Protein AF-A0A258V579-F1 (afdb_monomer_lite)

Radius of gyration: 18.91 Å; chains: 1; bounding box: 57×33×52 Å

Foldseek 3Di:
D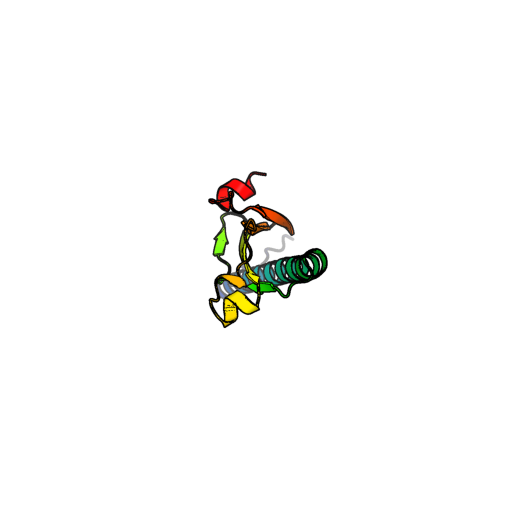DDDDDDDDPVVVVVVVVVVVVVLVVLQVVLVVVVQVVVCVVVVFAKDFLDDWDDDPFWIKTDMFGPCCSVPVDPVRGDAFFDIWTQGSVRDIQTDTPVCPDPNVSVVD

Sequence (109 aa):
MSSRRAPIPPLMLELSKLIVQIYRRQTMRRAFASFLVEKEREMGEHLSLAKGPDRLSTGWVFYYQSRAYVETSSINEMLVGHGPVIVADDGRVIEGSSMDRDPEEMLKR

pLDDT: mean 91.94, std 7.88, range [49.84, 97.94]

Structure (mmCIF, N/CA/C/O backbone):
data_AF-A0A258V579-F1
#
_entry.id   AF-A0A258V579-F1
#
loop_
_atom_site.group_PDB
_atom_site.id
_atom_site.type_symbol
_atom_site.label_atom_id
_atom_site.label_alt_id
_atom_site.label_comp_id
_atom_site.label_asym_id
_atom_site.label_entity_id
_atom_site.label_seq_id
_atom_site.pdbx_PDB_ins_code
_atom_site.Cartn_x
_atom_site.Cartn_y
_atom_site.Cartn_z
_atom_site.occupancy
_atom_site.B_iso_or_equiv
_atom_site.auth_seq_id
_atom_site.auth_comp_id
_atom_site.auth_asym_id
_atom_site.auth_atom_id
_atom_site.pdbx_PDB_model_num
ATOM 1 N N . MET A 1 1 ? 40.139 -11.339 -34.350 1.00 49.84 1 MET A N 1
ATOM 2 C CA . MET A 1 1 ? 39.145 -12.436 -34.279 1.00 49.84 1 MET A CA 1
ATOM 3 C C . MET A 1 1 ? 37.932 -11.923 -33.515 1.00 49.84 1 MET A C 1
ATOM 5 O O . MET A 1 1 ? 38.059 -11.625 -32.338 1.00 49.84 1 MET A O 1
ATOM 9 N N . SER A 1 2 ? 36.802 -11.707 -34.196 1.00 60.06 2 SER A N 1
ATOM 10 C CA . SER A 1 2 ? 35.578 -11.167 -33.586 1.00 60.06 2 SER A CA 1
ATOM 11 C C . SER A 1 2 ? 34.685 -12.324 -33.136 1.00 60.06 2 SER A C 1
ATOM 13 O O . SER A 1 2 ? 34.188 -13.081 -33.969 1.00 60.06 2 SER A O 1
ATOM 15 N N . SER A 1 3 ? 34.539 -12.502 -31.822 1.00 63.53 3 SER A N 1
ATOM 16 C CA . SER A 1 3 ? 33.662 -13.515 -31.231 1.00 63.53 3 SER A CA 1
ATOM 17 C C . SER A 1 3 ? 32.207 -13.058 -31.360 1.00 63.53 3 SER A C 1
ATOM 19 O O . SER A 1 3 ? 31.748 -12.192 -30.613 1.00 63.53 3 SER A O 1
ATOM 21 N N . ARG A 1 4 ? 31.476 -13.605 -32.339 1.00 70.81 4 ARG A N 1
ATOM 22 C CA . ARG A 1 4 ? 30.018 -13.438 -32.412 1.00 70.81 4 ARG A CA 1
ATOM 23 C C . ARG A 1 4 ? 29.396 -14.314 -31.328 1.00 70.81 4 ARG A C 1
ATOM 25 O O . ARG A 1 4 ? 29.431 -15.537 -31.437 1.00 70.81 4 ARG A O 1
ATOM 32 N N . ARG A 1 5 ? 28.827 -13.701 -30.285 1.00 75.44 5 ARG A N 1
ATOM 33 C CA . ARG A 1 5 ? 27.971 -14.425 -29.332 1.00 75.44 5 ARG A CA 1
ATOM 34 C C . ARG A 1 5 ? 26.796 -15.030 -30.100 1.00 75.44 5 ARG A C 1
ATOM 36 O O . ARG A 1 5 ? 26.146 -14.331 -30.875 1.00 75.44 5 ARG A O 1
ATOM 43 N N . ALA A 1 6 ? 26.548 -16.320 -29.892 1.00 75.69 6 ALA A N 1
ATOM 44 C CA . ALA A 1 6 ? 25.373 -16.990 -30.432 1.00 75.69 6 ALA A CA 1
ATOM 45 C C . ALA A 1 6 ? 24.086 -16.328 -29.889 1.00 75.69 6 ALA A C 1
ATOM 47 O O . ALA A 1 6 ? 24.083 -15.867 -28.741 1.00 75.69 6 ALA A O 1
ATOM 48 N N . PRO A 1 7 ? 23.006 -16.252 -30.687 1.00 80.81 7 PRO A N 1
ATOM 49 C CA . PRO A 1 7 ? 21.743 -15.677 -30.240 1.00 80.81 7 PRO A CA 1
ATOM 50 C C . PRO A 1 7 ? 21.160 -16.483 -29.072 1.00 80.81 7 PRO A C 1
ATOM 52 O O . PRO A 1 7 ? 21.231 -17.712 -29.049 1.00 80.81 7 PRO A O 1
ATOM 55 N N . ILE A 1 8 ? 20.580 -15.781 -28.096 1.00 78.62 8 ILE A N 1
ATOM 56 C CA . ILE A 1 8 ? 19.919 -16.407 -26.945 1.00 78.62 8 ILE A CA 1
ATOM 57 C C . ILE A 1 8 ? 18.675 -17.162 -27.449 1.00 78.62 8 ILE A C 1
ATOM 59 O O . ILE A 1 8 ? 17.865 -16.563 -28.161 1.00 78.62 8 ILE A O 1
ATOM 63 N N . PRO A 1 9 ? 18.481 -18.443 -27.083 1.00 86.50 9 PRO A N 1
ATOM 64 C CA . PRO A 1 9 ? 17.281 -19.187 -27.455 1.00 86.50 9 PRO A CA 1
ATOM 65 C C . PRO A 1 9 ? 15.998 -18.505 -26.940 1.00 86.50 9 PRO A C 1
ATOM 67 O O . PRO A 1 9 ? 15.991 -18.041 -25.797 1.00 86.50 9 PRO A O 1
ATOM 70 N N . PRO A 1 10 ? 14.885 -18.498 -27.700 1.00 88.06 10 PRO A N 1
ATOM 71 C CA . PRO A 1 10 ? 13.636 -17.840 -27.294 1.00 88.06 10 PRO A CA 1
ATOM 72 C C . PRO A 1 10 ? 13.125 -18.258 -25.906 1.00 88.06 10 PRO A C 1
ATOM 74 O O . PRO A 1 10 ? 12.703 -17.414 -25.122 1.00 88.06 10 PRO A O 1
ATOM 77 N N . LEU A 1 11 ? 13.251 -19.543 -25.555 1.00 87.38 11 LEU A N 1
ATOM 78 C CA . LEU A 1 11 ? 12.860 -20.061 -24.239 1.00 87.38 11 LEU A CA 1
ATOM 79 C C . LEU A 1 11 ? 13.652 -19.416 -23.091 1.00 87.38 11 LEU A C 1
ATOM 81 O O . LEU A 1 11 ? 13.084 -19.081 -22.056 1.00 87.38 11 LEU A O 1
ATOM 85 N N . MET A 1 12 ? 14.956 -19.198 -23.279 1.00 84.25 12 MET A N 1
ATOM 86 C CA . MET A 1 12 ? 15.801 -18.543 -22.276 1.00 84.25 12 MET A CA 1
ATOM 87 C C . MET A 1 12 ? 15.420 -17.071 -22.094 1.00 84.25 12 MET A C 1
ATOM 89 O O . MET A 1 12 ? 15.482 -16.552 -20.980 1.00 84.25 12 MET A O 1
ATOM 93 N N . LEU A 1 13 ? 14.978 -16.405 -23.166 1.00 86.25 13 LEU A N 1
ATOM 94 C CA . LEU A 1 13 ? 14.489 -15.032 -23.089 1.00 86.25 13 LEU A CA 1
ATOM 95 C C . LEU A 1 13 ? 13.180 -14.954 -22.288 1.00 86.25 13 LEU A C 1
ATOM 97 O O . LEU A 1 13 ? 13.070 -14.112 -21.398 1.00 86.25 13 LEU A O 1
ATOM 101 N N . GLU A 1 14 ? 12.227 -15.852 -22.534 1.00 91.06 14 GLU A N 1
ATOM 102 C CA . GLU A 1 14 ? 10.960 -15.890 -21.790 1.00 91.06 14 GLU A CA 1
ATOM 103 C C . GLU A 1 14 ? 11.161 -16.227 -20.306 1.00 91.06 14 GLU A C 1
ATOM 105 O O . GLU A 1 14 ? 10.614 -15.548 -19.434 1.00 91.06 14 GLU A O 1
ATOM 110 N N . LEU A 1 15 ? 12.034 -17.191 -1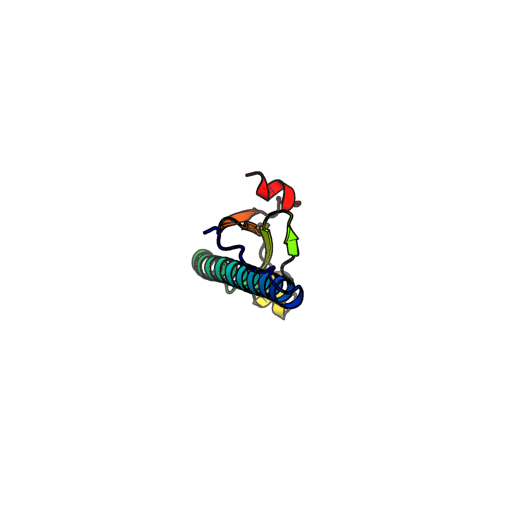9.996 1.00 88.62 15 LEU A N 1
ATOM 111 C CA . LEU A 1 15 ? 12.393 -17.511 -18.612 1.00 88.62 15 LEU A CA 1
ATOM 112 C C . LEU A 1 15 ? 13.037 -16.318 -17.895 1.00 88.62 15 LEU A C 1
ATOM 114 O O . LEU A 1 15 ? 12.714 -16.049 -16.738 1.00 88.62 15 LEU A O 1
ATOM 118 N N . SER A 1 16 ? 13.898 -15.559 -18.579 1.00 90.00 16 SER A N 1
ATOM 119 C CA . SER A 1 16 ? 14.531 -14.373 -17.989 1.00 90.00 16 SER A CA 1
ATOM 120 C C . SER A 1 16 ? 13.509 -13.293 -17.614 1.00 90.00 16 SER A C 1
ATOM 122 O O . SER A 1 16 ? 13.575 -12.733 -16.518 1.00 90.00 16 SER A O 1
ATOM 124 N N . LYS A 1 17 ? 12.506 -13.058 -18.471 1.00 87.50 17 LYS A N 1
ATOM 125 C CA . LYS A 1 17 ? 11.417 -12.109 -18.207 1.00 87.50 17 LYS A CA 1
ATOM 126 C C . LYS A 1 17 ? 10.577 -12.548 -17.012 1.00 87.50 17 LYS A C 1
ATOM 128 O O . LYS A 1 17 ? 10.285 -11.728 -16.141 1.00 87.50 17 LYS A O 1
ATOM 133 N N . LEU A 1 18 ? 10.235 -13.837 -16.943 1.00 89.75 18 LEU A N 1
ATOM 134 C CA . LEU A 1 18 ? 9.457 -14.395 -15.839 1.00 89.75 18 LEU A CA 1
ATOM 135 C C . LEU A 1 18 ? 10.193 -14.242 -14.503 1.00 89.75 18 LEU A C 1
ATOM 137 O O . LEU A 1 18 ? 9.603 -13.777 -13.530 1.00 89.75 18 LEU A O 1
ATOM 141 N N . ILE A 1 19 ? 11.489 -14.568 -14.465 1.00 91.31 19 ILE A N 1
ATOM 142 C CA . ILE A 1 19 ? 12.320 -14.423 -13.263 1.00 91.31 19 ILE A CA 1
ATOM 143 C C . ILE A 1 19 ? 12.338 -12.963 -12.803 1.00 91.31 19 ILE A C 1
ATOM 145 O O . ILE A 1 19 ? 12.048 -12.689 -11.638 1.00 91.31 19 ILE A O 1
ATOM 149 N N . VAL A 1 20 ? 12.597 -12.012 -13.706 1.00 87.06 20 VAL A N 1
ATOM 150 C CA . VAL A 1 20 ? 12.585 -10.576 -13.373 1.00 87.06 20 VAL A CA 1
ATOM 151 C C . VAL A 1 20 ? 11.228 -10.149 -12.813 1.00 87.06 20 VAL A C 1
ATOM 153 O O . VAL A 1 20 ? 11.170 -9.420 -11.822 1.00 87.06 20 VAL A O 1
ATOM 156 N N . GLN A 1 21 ? 10.127 -10.624 -13.397 1.00 84.75 21 GLN A N 1
ATOM 157 C CA . GLN A 1 21 ? 8.785 -10.297 -12.924 1.00 84.75 21 GLN A CA 1
ATOM 158 C C . GLN A 1 21 ? 8.491 -10.882 -11.533 1.00 84.75 21 GLN A C 1
ATOM 160 O O . GLN A 1 21 ? 7.871 -10.205 -10.709 1.00 84.75 21 GLN A O 1
ATOM 165 N N . ILE A 1 22 ? 8.943 -12.108 -11.253 1.00 87.62 22 ILE A N 1
ATOM 166 C CA . ILE A 1 22 ? 8.823 -12.740 -9.931 1.00 87.62 22 ILE A CA 1
ATOM 167 C C . ILE A 1 22 ? 9.606 -11.933 -8.895 1.00 87.62 22 ILE A C 1
ATOM 169 O O . ILE A 1 22 ? 9.039 -11.566 -7.865 1.00 87.62 22 ILE A O 1
ATOM 173 N N . TYR A 1 23 ? 10.868 -11.603 -9.187 1.00 87.56 23 TYR A N 1
ATOM 174 C CA . TYR A 1 23 ? 11.705 -10.809 -8.287 1.00 87.56 23 TYR A CA 1
ATOM 175 C C . TYR A 1 23 ? 11.081 -9.449 -7.992 1.00 87.56 23 TYR A C 1
ATOM 177 O O . TYR A 1 23 ? 10.952 -9.088 -6.826 1.00 87.56 23 TYR A O 1
ATOM 185 N N . ARG A 1 24 ? 10.607 -8.729 -9.018 1.00 85.31 24 ARG A N 1
ATOM 186 C CA . ARG A 1 24 ? 9.924 -7.442 -8.825 1.00 85.31 24 ARG A CA 1
ATOM 187 C C . ARG A 1 24 ? 8.725 -7.585 -7.894 1.00 85.31 24 ARG A C 1
ATOM 189 O O . ARG A 1 24 ? 8.656 -6.874 -6.900 1.00 85.31 24 ARG A O 1
ATOM 196 N N . ARG A 1 25 ? 7.823 -8.545 -8.134 1.00 85.44 25 ARG A N 1
ATOM 197 C CA . ARG A 1 25 ? 6.665 -8.761 -7.243 1.00 85.44 25 ARG A CA 1
ATOM 198 C C . ARG A 1 25 ? 7.079 -9.077 -5.806 1.00 85.44 25 ARG A C 1
ATOM 200 O O . ARG A 1 25 ? 6.447 -8.581 -4.877 1.00 85.44 25 ARG A O 1
ATOM 207 N N . GLN A 1 26 ? 8.113 -9.894 -5.609 1.00 89.31 26 GLN A N 1
ATOM 208 C CA . GLN A 1 26 ? 8.611 -10.212 -4.269 1.00 89.31 26 GLN A CA 1
ATOM 209 C C . GLN A 1 26 ? 9.172 -8.975 -3.562 1.00 89.31 26 GLN A C 1
ATOM 211 O O . GLN A 1 26 ? 8.852 -8.759 -2.394 1.00 89.31 26 GLN A O 1
ATOM 216 N N . THR A 1 27 ? 9.949 -8.147 -4.262 1.00 91.31 27 THR A N 1
ATOM 217 C CA . THR A 1 27 ? 10.495 -6.896 -3.721 1.00 91.31 27 THR A CA 1
ATOM 218 C C . THR A 1 27 ? 9.382 -5.950 -3.277 1.00 91.31 27 THR A C 1
ATOM 220 O O . THR A 1 27 ? 9.409 -5.487 -2.139 1.00 91.31 27 THR A O 1
ATOM 223 N N . MET A 1 28 ? 8.353 -5.744 -4.106 1.00 92.44 28 MET A N 1
ATOM 224 C CA . MET A 1 28 ? 7.238 -4.851 -3.758 1.00 92.44 28 MET A CA 1
ATOM 225 C C . MET A 1 28 ? 6.455 -5.343 -2.543 1.00 92.44 28 MET A C 1
ATOM 227 O O . MET A 1 28 ? 6.115 -4.564 -1.659 1.00 92.44 28 MET A O 1
ATOM 231 N N . ARG A 1 29 ? 6.208 -6.657 -2.463 1.00 92.88 29 ARG A N 1
ATOM 232 C CA . ARG A 1 29 ? 5.527 -7.258 -1.307 1.00 92.88 29 ARG A CA 1
ATOM 233 C C . ARG A 1 29 ? 6.325 -7.088 -0.020 1.00 92.88 29 ARG A C 1
ATOM 235 O O . ARG A 1 29 ? 5.722 -6.877 1.024 1.00 92.88 29 ARG A O 1
ATOM 242 N N . ARG A 1 30 ? 7.657 -7.180 -0.085 1.00 95.31 30 ARG A N 1
ATOM 243 C CA . ARG A 1 30 ? 8.524 -6.947 1.078 1.00 95.31 30 ARG A CA 1
ATOM 244 C C . ARG A 1 30 ? 8.497 -5.485 1.511 1.00 95.31 30 ARG A C 1
ATOM 246 O O . ARG A 1 30 ? 8.324 -5.239 2.694 1.00 95.31 30 ARG A O 1
ATOM 253 N N . ALA A 1 31 ? 8.598 -4.547 0.571 1.00 96.56 31 ALA A N 1
ATOM 254 C CA . ALA A 1 31 ? 8.526 -3.118 0.873 1.00 96.56 31 ALA A CA 1
ATOM 255 C C . ALA A 1 31 ? 7.190 -2.740 1.533 1.00 96.56 31 ALA A C 1
ATOM 257 O O . ALA A 1 31 ? 7.184 -2.099 2.580 1.00 96.56 31 ALA A O 1
ATOM 258 N N . PHE A 1 32 ? 6.067 -3.216 0.985 1.00 97.00 32 PHE A N 1
ATOM 259 C CA . PHE A 1 32 ? 4.757 -2.998 1.598 1.00 97.00 32 PHE A CA 1
ATOM 260 C C . PHE A 1 32 ? 4.631 -3.666 2.976 1.00 97.00 32 PHE A C 1
ATOM 262 O O . PHE A 1 32 ? 4.102 -3.059 3.899 1.00 97.00 32 PHE A O 1
ATOM 269 N N . ALA A 1 33 ? 5.143 -4.889 3.153 1.00 96.50 33 ALA A N 1
ATOM 270 C CA . ALA A 1 33 ? 5.131 -5.549 4.459 1.00 96.50 33 ALA A CA 1
ATOM 271 C C . ALA A 1 33 ? 5.945 -4.773 5.509 1.00 96.50 33 ALA A C 1
ATOM 273 O O . ALA A 1 33 ? 5.514 -4.661 6.652 1.00 96.50 33 ALA A O 1
ATOM 274 N N . SER A 1 34 ? 7.095 -4.210 5.125 1.00 97.56 34 SER A N 1
ATOM 275 C CA . SER A 1 34 ? 7.887 -3.342 6.001 1.00 97.56 34 SER A CA 1
ATOM 276 C C . SER A 1 34 ? 7.134 -2.068 6.379 1.00 97.56 34 SER A C 1
ATOM 278 O O . SER A 1 34 ? 7.088 -1.745 7.563 1.00 97.56 34 SER A O 1
ATOM 280 N N . PHE A 1 35 ? 6.496 -1.405 5.407 1.00 97.62 35 PHE A N 1
ATOM 281 C CA . PHE A 1 35 ? 5.619 -0.261 5.668 1.00 97.62 35 PHE A CA 1
ATOM 282 C C . PHE A 1 35 ? 4.509 -0.624 6.663 1.00 97.62 35 PHE A C 1
ATOM 284 O O . PHE A 1 35 ? 4.282 0.101 7.625 1.00 97.62 35 PHE A O 1
ATOM 291 N N . LEU A 1 36 ? 3.846 -1.769 6.470 1.00 97.00 36 LEU A N 1
ATOM 292 C CA . LEU A 1 36 ? 2.721 -2.175 7.310 1.00 97.00 36 LEU A CA 1
ATOM 293 C C . LEU A 1 36 ? 3.150 -2.381 8.768 1.00 97.00 36 LEU A C 1
ATOM 295 O O . LEU A 1 36 ? 2.485 -1.880 9.663 1.00 97.00 36 LEU A O 1
ATOM 299 N N . VAL A 1 37 ? 4.292 -3.036 9.003 1.00 97.88 37 VAL A N 1
ATOM 300 C CA . VAL A 1 37 ? 4.847 -3.242 10.356 1.00 97.88 37 VAL A CA 1
ATOM 301 C C . VAL A 1 37 ? 5.186 -1.918 11.043 1.00 97.88 37 VAL A C 1
ATOM 303 O O . VAL A 1 37 ? 5.005 -1.782 12.252 1.00 97.88 37 VAL A O 1
ATOM 306 N N . GLU A 1 38 ? 5.716 -0.947 10.302 1.00 97.94 38 GLU A N 1
ATOM 307 C CA . GLU A 1 38 ? 5.979 0.388 10.843 1.00 97.94 38 GLU A CA 1
ATOM 308 C C . GLU A 1 38 ? 4.671 1.102 11.193 1.00 97.94 38 GLU A C 1
ATOM 310 O O . GLU A 1 38 ? 4.534 1.632 12.297 1.00 97.94 38 GLU A O 1
ATOM 315 N N . LYS A 1 39 ? 3.675 1.015 10.307 1.00 97.00 39 LYS A N 1
ATOM 316 C CA . LYS A 1 39 ? 2.376 1.653 10.502 1.00 97.00 39 LYS A CA 1
ATOM 317 C C . LYS A 1 39 ? 1.579 1.051 11.659 1.00 97.00 39 LYS A C 1
ATOM 319 O O . LYS A 1 39 ? 0.976 1.791 12.429 1.00 97.00 39 LYS A O 1
ATOM 324 N N . GLU A 1 40 ? 1.644 -0.267 11.852 1.00 97.62 40 GLU A N 1
ATOM 325 C CA . GLU A 1 40 ? 1.072 -0.948 13.023 1.00 97.62 40 GLU A CA 1
ATOM 326 C C . GLU A 1 40 ? 1.637 -0.384 14.334 1.00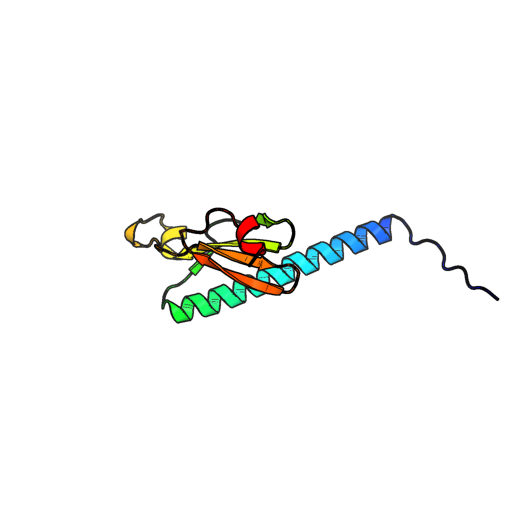 97.62 40 GLU A C 1
ATOM 328 O O . GLU A 1 40 ? 0.898 -0.146 15.289 1.00 97.62 40 GLU A O 1
ATOM 333 N N . ARG A 1 41 ? 2.951 -0.128 14.382 1.00 97.88 41 ARG A N 1
ATOM 334 C CA . ARG A 1 41 ? 3.610 0.440 15.569 1.00 97.88 41 ARG A CA 1
ATOM 335 C C . ARG A 1 41 ? 3.225 1.895 15.805 1.00 97.88 41 ARG A C 1
ATOM 337 O O . ARG A 1 41 ? 3.070 2.282 16.957 1.00 97.88 41 ARG A O 1
ATOM 344 N N . GLU A 1 42 ? 3.096 2.682 14.738 1.00 96.44 42 GLU A N 1
ATOM 345 C CA . GLU A 1 42 ? 2.651 4.079 14.807 1.00 96.44 42 GLU A CA 1
ATOM 346 C C . GLU A 1 42 ? 1.221 4.178 15.352 1.00 96.44 42 GLU A C 1
ATOM 348 O O . GLU A 1 42 ? 0.936 5.019 16.202 1.00 96.44 42 GLU A O 1
ATOM 353 N N . MET A 1 43 ? 0.331 3.304 14.880 1.00 94.12 43 MET A N 1
ATOM 354 C CA . MET A 1 43 ? -1.097 3.357 15.196 1.00 94.12 43 MET A CA 1
ATOM 355 C C . MET A 1 43 ? -1.473 2.598 16.472 1.00 94.12 43 MET A C 1
ATOM 357 O O . MET A 1 43 ? -2.521 2.873 17.051 1.00 94.12 43 MET A O 1
ATOM 361 N N . GLY A 1 44 ? -0.652 1.636 16.902 1.00 96.50 44 GLY A N 1
ATOM 362 C CA . GLY A 1 44 ? -1.016 0.709 17.974 1.00 96.50 44 GLY A CA 1
ATOM 363 C C . GLY A 1 44 ? -2.156 -0.241 17.587 1.00 96.50 44 GLY A C 1
ATOM 364 O O . GLY A 1 44 ? -2.869 -0.714 18.466 1.00 96.50 44 GLY A O 1
ATOM 365 N N . GLU A 1 45 ? -2.330 -0.506 16.291 1.00 95.50 45 GLU A N 1
ATOM 366 C CA . GLU A 1 45 ? -3.402 -1.328 15.720 1.00 95.50 45 GLU A CA 1
ATOM 367 C C . GLU A 1 45 ? -2.799 -2.407 14.819 1.00 95.50 45 GLU A C 1
ATOM 369 O O . GLU A 1 45 ? -1.808 -2.160 14.130 1.00 95.50 45 GLU A O 1
ATOM 374 N N . HIS A 1 46 ? -3.404 -3.593 14.792 1.00 97.62 46 HIS A N 1
ATOM 375 C CA . HIS A 1 46 ? -3.023 -4.634 13.848 1.00 97.62 46 HIS A CA 1
ATOM 376 C C . HIS A 1 46 ? -3.622 -4.351 12.479 1.00 97.62 46 HIS A C 1
ATOM 378 O O . HIS A 1 46 ? -4.833 -4.179 12.333 1.00 97.62 46 HIS A O 1
ATOM 384 N N . LEU A 1 47 ? -2.786 -4.368 11.449 1.00 97.69 47 LEU A N 1
ATOM 385 C CA . LEU A 1 47 ? -3.177 -4.006 10.096 1.00 97.69 47 LEU A CA 1
ATOM 386 C C . LEU A 1 47 ? -3.123 -5.221 9.178 1.00 97.69 47 LEU A C 1
ATOM 388 O O . LEU A 1 47 ? -2.297 -6.122 9.315 1.00 97.69 47 LEU A O 1
ATOM 392 N N . SER A 1 48 ? -4.016 -5.242 8.197 1.00 97.38 48 SER A N 1
ATOM 393 C CA . SER A 1 48 ? -4.056 -6.290 7.188 1.00 97.38 48 SER A CA 1
ATOM 394 C C . SER A 1 48 ? -4.315 -5.710 5.809 1.00 97.38 48 SER A C 1
ATOM 396 O O . SER A 1 48 ? -4.864 -4.618 5.651 1.00 97.38 48 SER A O 1
ATOM 398 N N . LEU A 1 49 ? -3.922 -6.469 4.790 1.00 96.44 49 LEU A N 1
ATOM 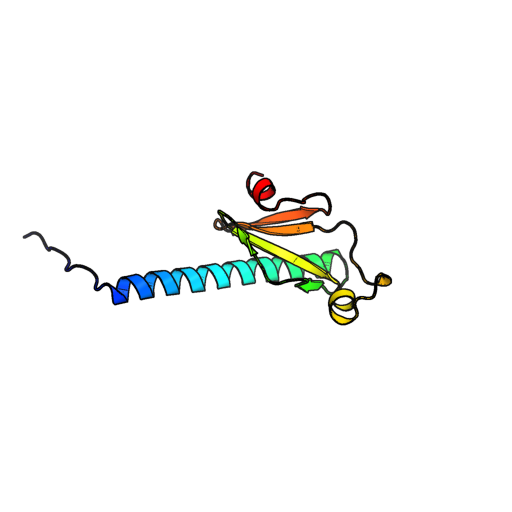399 C CA . LEU A 1 49 ? -4.233 -6.157 3.407 1.00 96.44 49 LEU A CA 1
ATOM 400 C C . LEU A 1 49 ? -5.757 -6.221 3.210 1.00 96.44 49 LEU A C 1
ATOM 402 O O . LEU A 1 49 ? -6.363 -7.276 3.377 1.00 96.44 49 LEU A O 1
ATOM 406 N N . ALA A 1 50 ? -6.363 -5.101 2.824 1.00 94.56 50 ALA A N 1
ATOM 407 C CA . ALA A 1 50 ? -7.807 -4.998 2.614 1.00 94.56 50 ALA A CA 1
ATOM 408 C C . ALA A 1 50 ? -8.238 -5.592 1.265 1.00 94.56 50 ALA A C 1
ATOM 410 O O . ALA A 1 50 ? -9.307 -6.186 1.147 1.00 94.56 50 ALA A O 1
ATOM 411 N N . LYS A 1 51 ? -7.398 -5.444 0.235 1.00 92.06 51 LYS A N 1
ATOM 412 C CA . LYS A 1 51 ? -7.582 -6.073 -1.078 1.00 92.06 51 LYS A CA 1
ATOM 413 C C . LYS A 1 51 ? -6.245 -6.394 -1.733 1.00 92.06 51 LYS A C 1
ATOM 415 O O . LYS A 1 51 ? -5.221 -5.812 -1.385 1.00 92.06 51 LYS A O 1
ATOM 420 N N . GLY A 1 52 ? -6.268 -7.310 -2.702 1.00 90.00 52 GLY A N 1
ATOM 421 C CA . GLY A 1 52 ? -5.090 -7.658 -3.494 1.00 90.00 52 GLY A CA 1
ATOM 422 C C . GLY A 1 52 ? -4.409 -6.425 -4.111 1.00 90.00 52 GLY A C 1
ATOM 423 O O . GLY A 1 52 ? -5.090 -5.441 -4.401 1.00 90.00 52 GLY A O 1
ATOM 424 N N . PRO A 1 53 ? -3.078 -6.457 -4.292 1.00 94.88 53 PRO A N 1
ATOM 425 C CA . PRO A 1 53 ? -2.360 -5.333 -4.868 1.00 94.88 53 PRO A CA 1
ATOM 426 C C . PRO A 1 53 ? -2.640 -5.202 -6.365 1.00 94.88 53 PRO A C 1
ATOM 428 O O . PRO A 1 53 ? -2.649 -6.204 -7.086 1.00 94.88 53 PRO A O 1
ATOM 431 N N . ASP A 1 54 ? -2.766 -3.963 -6.831 1.00 95.00 54 ASP A N 1
ATOM 432 C CA . ASP A 1 54 ? -2.995 -3.642 -8.240 1.00 95.00 54 ASP A CA 1
ATOM 433 C C . ASP A 1 54 ? -1.707 -3.085 -8.870 1.00 95.00 54 ASP A C 1
ATOM 435 O O . ASP A 1 54 ? -0.929 -2.367 -8.231 1.00 95.00 54 ASP A O 1
ATOM 439 N N . ARG A 1 55 ? -1.442 -3.448 -10.131 1.00 94.44 55 ARG A N 1
ATOM 440 C CA . ARG A 1 55 ? -0.281 -2.948 -10.880 1.00 94.44 55 ARG A CA 1
ATOM 441 C C . ARG A 1 55 ? -0.583 -1.546 -11.413 1.00 94.44 55 ARG A C 1
ATOM 443 O O . ARG A 1 55 ? -1.604 -1.364 -12.065 1.00 94.44 55 ARG A O 1
ATOM 450 N N . LEU A 1 56 ? 0.346 -0.615 -11.205 1.00 95.56 56 LEU A N 1
ATOM 451 C CA . LEU A 1 56 ? 0.329 0.727 -11.797 1.00 95.56 56 LEU A CA 1
ATOM 452 C C . LEU A 1 56 ? 1.274 0.816 -13.003 1.00 95.56 56 LEU A C 1
ATOM 454 O O . LEU A 1 56 ? 2.031 -0.122 -13.284 1.00 95.56 56 LEU A O 1
ATOM 458 N N . SER A 1 57 ? 1.293 1.961 -13.682 1.00 95.50 57 SER A N 1
ATOM 459 C CA . SER A 1 57 ? 2.254 2.264 -14.749 1.00 95.50 57 SER A CA 1
ATOM 460 C C . SER A 1 57 ? 3.706 1.989 -14.314 1.00 95.50 57 SER A C 1
ATOM 462 O O . SER A 1 57 ? 4.412 1.203 -14.958 1.00 95.50 57 SER A O 1
ATOM 464 N N . THR A 1 58 ? 4.122 2.521 -13.160 1.00 93.62 58 THR A N 1
ATOM 465 C CA . THR A 1 58 ? 5.488 2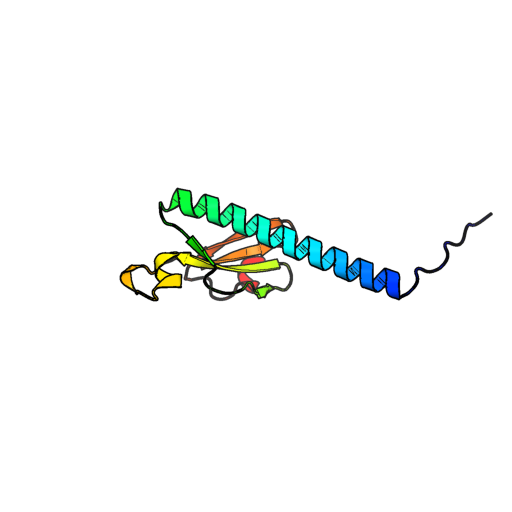.402 -12.605 1.00 93.62 58 THR A CA 1
ATOM 466 C C . THR A 1 58 ? 5.518 2.010 -11.124 1.00 93.62 58 THR A C 1
ATOM 468 O O . THR A 1 58 ? 6.316 2.514 -10.335 1.00 93.62 58 THR A O 1
ATOM 471 N N . GLY A 1 59 ? 4.677 1.060 -10.720 1.00 94.69 59 GLY A N 1
ATOM 472 C CA . GLY A 1 59 ? 4.666 0.594 -9.335 1.00 94.69 59 GLY A CA 1
ATOM 473 C C . GLY A 1 59 ? 3.528 -0.361 -9.024 1.00 94.69 59 GLY A C 1
ATOM 474 O O . GLY A 1 59 ? 2.955 -0.989 -9.916 1.00 94.69 59 GLY A O 1
ATOM 475 N N . TRP A 1 60 ? 3.223 -0.502 -7.745 1.00 96.81 60 TRP A N 1
ATOM 476 C CA . TRP A 1 60 ? 2.102 -1.283 -7.238 1.00 96.81 60 TRP A CA 1
ATOM 477 C C . TRP A 1 60 ? 1.389 -0.488 -6.163 1.00 96.81 60 TRP A C 1
ATOM 479 O O . TRP A 1 60 ? 2.044 0.154 -5.343 1.00 96.81 60 TRP A O 1
ATOM 489 N N . VAL A 1 61 ? 0.064 -0.571 -6.151 1.00 97.50 61 VAL A N 1
ATOM 490 C CA . VAL A 1 61 ? -0.760 0.001 -5.093 1.00 97.50 61 VAL A CA 1
ATOM 491 C C . VAL A 1 61 ? -1.279 -1.097 -4.175 1.00 97.50 61 VAL A C 1
ATOM 493 O O . VAL A 1 61 ? -1.683 -2.175 -4.615 1.00 97.50 61 VAL A O 1
ATOM 496 N N . PHE A 1 62 ? -1.269 -0.798 -2.885 1.00 97.44 62 PHE A N 1
ATOM 497 C CA . PHE A 1 62 ? -1.751 -1.638 -1.806 1.00 97.44 62 PHE A CA 1
ATOM 498 C C . PHE A 1 62 ? -2.780 -0.866 -0.991 1.00 97.44 62 PHE A C 1
ATOM 500 O O . PHE A 1 62 ? -2.721 0.357 -0.879 1.00 97.44 62 PHE A O 1
ATOM 507 N N . TYR A 1 63 ? -3.716 -1.597 -0.403 1.00 96.56 63 TYR A N 1
ATOM 508 C CA . TYR A 1 63 ? -4.746 -1.037 0.458 1.00 96.56 63 TYR A CA 1
ATOM 509 C C . TYR A 1 63 ? -4.780 -1.853 1.733 1.00 96.56 63 TYR A C 1
ATOM 511 O O . TYR A 1 63 ? -4.728 -3.084 1.681 1.00 96.56 63 TYR A O 1
ATOM 519 N N . TYR A 1 64 ? -4.874 -1.170 2.864 1.00 97.19 64 TYR A N 1
ATOM 520 C CA . TYR A 1 64 ? -4.896 -1.797 4.172 1.00 97.19 64 TYR A CA 1
ATOM 521 C C . TYR A 1 64 ? -6.064 -1.282 5.005 1.00 97.19 64 TYR A C 1
ATOM 523 O O . TYR A 1 64 ? -6.632 -0.224 4.735 1.00 97.19 64 TYR A O 1
ATOM 531 N N . GLN A 1 65 ? -6.433 -2.081 5.994 1.00 97.50 65 GLN A N 1
ATOM 532 C CA . GLN A 1 65 ? -7.421 -1.768 7.019 1.00 97.50 65 GLN A CA 1
ATOM 533 C C . GLN A 1 65 ? -6.981 -2.401 8.336 1.00 97.50 65 GLN A C 1
ATOM 535 O O . GLN A 1 65 ? -6.011 -3.168 8.352 1.00 97.50 65 GLN A O 1
ATOM 540 N N . SER A 1 66 ? -7.688 -2.102 9.428 1.00 97.88 66 SER A N 1
ATOM 541 C CA . SER A 1 66 ? -7.490 -2.877 10.649 1.00 97.88 66 SER A CA 1
ATOM 542 C C . SER A 1 66 ? -7.781 -4.344 10.344 1.00 97.88 66 SER A C 1
ATOM 544 O O . SER A 1 66 ? -8.649 -4.697 9.532 1.00 97.88 66 SER A O 1
ATOM 546 N N . ARG A 1 67 ? -7.031 -5.227 10.987 1.00 97.94 67 ARG A N 1
ATOM 547 C CA . ARG A 1 67 ? -7.233 -6.660 10.849 1.00 97.94 67 ARG A CA 1
ATOM 548 C C . ARG A 1 67 ? -8.642 -7.051 11.300 1.00 97.94 67 ARG A C 1
ATOM 550 O O . ARG A 1 67 ? -9.295 -7.828 10.608 1.00 97.94 67 ARG A O 1
ATOM 557 N N . ALA A 1 68 ? -9.120 -6.461 12.394 1.00 97.81 68 ALA A N 1
ATOM 558 C CA . ALA A 1 68 ? -10.460 -6.695 12.916 1.00 97.81 68 ALA A CA 1
ATOM 559 C C . ALA A 1 68 ? -11.551 -6.311 11.902 1.00 97.81 68 ALA A C 1
ATOM 561 O O . ALA A 1 68 ? -12.486 -7.087 11.693 1.00 97.81 68 ALA A O 1
ATOM 562 N N . TYR A 1 69 ? -11.414 -5.183 11.196 1.00 97.94 69 TYR A N 1
ATOM 563 C CA . TYR A 1 69 ? -12.346 -4.799 10.131 1.00 97.94 69 TYR A CA 1
ATOM 564 C C . TYR A 1 69 ? -12.325 -5.791 8.967 1.00 97.94 69 TYR A C 1
ATOM 566 O O . TYR A 1 69 ? -13.383 -6.214 8.509 1.00 97.94 69 TYR A O 1
ATOM 574 N N . VAL A 1 70 ? -11.141 -6.202 8.502 1.00 97.19 70 VAL A N 1
ATOM 575 C CA . VAL A 1 70 ? -11.021 -7.166 7.392 1.00 97.19 70 VAL A CA 1
ATOM 576 C C . VAL A 1 70 ? -11.673 -8.509 7.741 1.00 97.19 70 VAL A C 1
ATOM 578 O O . VAL A 1 70 ? -12.309 -9.122 6.886 1.00 97.19 70 VAL A O 1
ATOM 581 N N . GLU A 1 71 ? -11.539 -8.962 8.986 1.00 97.81 71 GLU A N 1
ATOM 582 C CA . GLU A 1 71 ? -12.081 -10.248 9.438 1.00 97.81 71 GLU A CA 1
ATOM 583 C C . GLU A 1 71 ? -13.588 -10.199 9.733 1.00 97.81 71 GLU A C 1
ATOM 585 O O . GLU A 1 71 ? -14.289 -11.186 9.510 1.00 97.81 71 GLU A O 1
ATOM 590 N N . THR A 1 72 ? -14.103 -9.070 10.228 1.00 97.50 72 THR A N 1
ATOM 591 C CA . THR A 1 72 ? -15.475 -8.987 10.768 1.00 97.50 72 THR A CA 1
ATOM 592 C C . THR A 1 72 ? -16.421 -8.098 9.969 1.00 97.50 72 THR A C 1
ATOM 594 O O . THR A 1 72 ? -17.634 -8.196 10.134 1.00 97.50 72 THR A O 1
ATOM 597 N N . SER A 1 73 ? -15.893 -7.211 9.123 1.00 96.56 73 SER A N 1
ATOM 598 C CA . SER A 1 73 ? -16.633 -6.116 8.475 1.00 96.56 73 SER A CA 1
ATOM 599 C C . SER A 1 73 ? -17.357 -5.172 9.455 1.00 96.56 73 SER A C 1
ATOM 601 O O . SER A 1 73 ? -18.287 -4.463 9.067 1.00 96.56 73 SER A O 1
ATOM 603 N N . SER A 1 74 ? -16.950 -5.143 10.730 1.00 97.44 74 SER A N 1
ATOM 604 C CA . SER A 1 74 ? -17.514 -4.248 11.744 1.00 97.44 74 SER A CA 1
ATOM 605 C C . SER A 1 74 ? -17.060 -2.809 11.514 1.00 97.44 74 SER A C 1
ATOM 607 O O . SER A 1 74 ? -15.883 -2.502 11.652 1.00 97.44 74 SER A O 1
ATOM 609 N N . ILE A 1 75 ? -17.993 -1.896 11.237 1.00 95.56 75 ILE A N 1
ATOM 610 C CA . ILE A 1 75 ? -17.693 -0.474 10.976 1.00 95.56 75 ILE A CA 1
ATOM 611 C C . ILE A 1 75 ? -16.945 0.188 12.147 1.00 95.56 75 ILE A C 1
ATOM 613 O O . ILE A 1 75 ? -16.146 1.092 11.920 1.00 95.56 75 ILE A O 1
ATOM 617 N N . ASN A 1 76 ? -17.152 -0.286 13.380 1.00 96.31 76 ASN A N 1
ATOM 618 C CA . ASN A 1 76 ? -16.459 0.232 14.565 1.00 96.31 76 ASN A CA 1
ATOM 619 C C . ASN A 1 76 ? -14.945 -0.027 14.538 1.00 96.31 76 ASN A C 1
ATOM 621 O O . ASN A 1 76 ? -14.202 0.682 15.202 1.00 96.31 76 ASN A O 1
ATOM 625 N N . GLU A 1 77 ? -14.506 -1.017 13.763 1.00 96.88 77 GLU A N 1
ATOM 626 C CA . GLU A 1 77 ? -13.099 -1.388 13.604 1.00 96.88 77 GLU A CA 1
ATOM 627 C C . GLU A 1 77 ? -12.462 -0.708 12.382 1.00 96.88 77 GLU A C 1
ATOM 629 O O . GLU A 1 77 ? -11.277 -0.888 12.110 1.00 96.88 77 GLU A O 1
ATOM 634 N N . MET A 1 78 ? -13.234 0.035 11.585 1.00 95.56 78 MET A N 1
ATOM 635 C CA . MET A 1 78 ? -12.755 0.611 10.332 1.00 95.56 78 MET A CA 1
ATOM 636 C C . MET A 1 78 ? -11.769 1.758 10.584 1.00 95.56 78 MET A C 1
ATOM 638 O O . MET A 1 78 ? -12.067 2.717 11.295 1.00 95.56 78 MET A O 1
ATOM 642 N N . LEU A 1 79 ? -10.622 1.720 9.909 1.00 94.88 79 LEU A N 1
ATOM 643 C CA . LEU A 1 79 ? -9.686 2.839 9.870 1.00 94.88 79 LEU A CA 1
ATOM 644 C C . LEU A 1 79 ? -10.202 3.924 8.932 1.00 94.88 79 LEU A C 1
ATOM 646 O O . LEU A 1 79 ? -10.434 3.680 7.744 1.00 94.88 79 LEU A O 1
ATOM 650 N N . VAL A 1 80 ? -10.316 5.138 9.462 1.00 90.94 80 VAL A N 1
ATOM 651 C CA . VAL A 1 80 ? -10.778 6.326 8.739 1.00 90.94 80 VAL A CA 1
ATOM 652 C C . VAL A 1 80 ? -9.597 7.245 8.447 1.00 90.94 80 VAL A C 1
ATOM 654 O O . VAL A 1 80 ? -8.727 7.439 9.287 1.00 90.94 80 VAL A O 1
ATOM 657 N N . GLY A 1 81 ? -9.570 7.835 7.251 1.00 88.44 81 GLY A N 1
ATOM 658 C CA . GLY A 1 81 ? -8.564 8.832 6.864 1.00 88.44 81 GLY A CA 1
ATOM 659 C C . GLY A 1 81 ? -7.344 8.264 6.134 1.00 88.44 81 GLY A C 1
ATOM 660 O O . GLY A 1 81 ? -6.680 9.010 5.412 1.00 88.44 81 GLY A O 1
ATOM 661 N N . HIS A 1 82 ? -7.109 6.956 6.232 1.00 89.81 82 HIS A N 1
ATOM 662 C CA . HIS A 1 82 ? -6.006 6.263 5.566 1.00 89.81 82 HIS A CA 1
ATOM 663 C C . HIS A 1 82 ? -6.305 6.000 4.086 1.00 89.81 82 HIS A C 1
ATOM 665 O O . HIS A 1 82 ? -7.458 5.806 3.691 1.00 89.81 82 HIS A O 1
ATOM 671 N N . GLY A 1 83 ? -5.257 6.039 3.265 1.00 91.69 83 GLY A N 1
ATOM 672 C CA . GLY A 1 83 ? -5.345 5.904 1.818 1.00 91.69 83 GLY A CA 1
ATOM 673 C C . GLY A 1 83 ? -4.586 4.705 1.255 1.00 91.69 83 GLY A C 1
ATOM 674 O O . GLY A 1 83 ? -4.077 3.862 1.999 1.00 91.69 83 GLY A O 1
ATOM 675 N N . PRO A 1 84 ? -4.506 4.617 -0.081 1.00 95.81 84 PRO A N 1
ATOM 676 C CA . PRO A 1 84 ? -3.631 3.663 -0.745 1.00 95.81 84 PRO A CA 1
ATOM 677 C C . PRO A 1 84 ? -2.162 3.894 -0.379 1.00 95.81 84 PRO A C 1
ATOM 679 O O . PRO A 1 84 ? -1.735 5.012 -0.101 1.00 95.81 84 PRO A O 1
ATOM 682 N N . VAL A 1 85 ? -1.370 2.833 -0.464 1.00 97.69 85 VAL A N 1
ATOM 683 C CA . VAL A 1 85 ? 0.089 2.882 -0.338 1.00 97.69 85 VAL A CA 1
ATOM 684 C C . VAL A 1 85 ? 0.683 2.423 -1.647 1.00 97.69 85 VAL A C 1
ATOM 686 O O . VAL A 1 85 ? 0.348 1.346 -2.143 1.00 97.69 85 VAL A O 1
ATOM 689 N N . ILE A 1 86 ? 1.579 3.221 -2.205 1.00 97.88 86 ILE A N 1
ATOM 690 C CA . ILE A 1 86 ? 2.261 2.890 -3.448 1.00 97.88 86 ILE A CA 1
ATOM 691 C C . ILE A 1 86 ? 3.681 2.474 -3.133 1.00 97.88 86 ILE A C 1
ATOM 693 O O . ILE A 1 86 ? 4.386 3.145 -2.386 1.00 97.88 86 ILE A O 1
ATOM 697 N N . VAL A 1 87 ? 4.111 1.385 -3.756 1.00 97.44 87 VAL A N 1
ATOM 698 C CA . VAL A 1 87 ? 5.524 1.048 -3.889 1.00 97.44 87 VAL A CA 1
ATOM 699 C C . VAL A 1 87 ? 5.884 1.254 -5.356 1.00 97.44 87 VAL A C 1
ATOM 701 O O . VAL A 1 87 ? 5.353 0.558 -6.223 1.00 97.44 87 VAL A O 1
ATOM 704 N N . ALA A 1 88 ? 6.726 2.237 -5.654 1.00 95.31 88 ALA A N 1
ATOM 705 C CA . ALA A 1 88 ? 7.188 2.536 -7.007 1.00 95.31 88 ALA A CA 1
ATOM 706 C C . ALA A 1 88 ? 8.327 1.591 -7.424 1.00 95.31 88 ALA A C 1
ATOM 708 O O . ALA A 1 88 ? 9.028 1.029 -6.581 1.00 95.31 88 ALA A O 1
ATOM 709 N N . ASP A 1 89 ? 8.506 1.366 -8.730 1.00 92.31 89 ASP A N 1
ATOM 710 C CA . ASP A 1 89 ? 9.501 0.408 -9.253 1.00 92.31 89 ASP A CA 1
ATOM 711 C C . ASP A 1 89 ? 10.955 0.788 -8.904 1.00 92.31 89 ASP A C 1
ATOM 713 O O . ASP A 1 89 ? 11.843 -0.066 -8.940 1.00 92.31 89 ASP A O 1
ATOM 717 N N . ASP A 1 90 ? 11.189 2.057 -8.561 1.00 90.94 90 ASP A N 1
ATOM 718 C CA . ASP A 1 90 ? 12.461 2.596 -8.069 1.00 90.94 90 ASP A CA 1
ATOM 719 C C . ASP A 1 90 ? 12.688 2.362 -6.560 1.00 90.94 90 ASP A C 1
ATOM 721 O O . ASP A 1 90 ? 13.754 2.684 -6.039 1.00 90.94 90 ASP A O 1
ATOM 725 N N . GLY A 1 91 ? 11.711 1.772 -5.864 1.00 88.94 91 GLY A N 1
ATOM 726 C CA . GLY A 1 91 ? 11.758 1.470 -4.436 1.00 88.94 91 G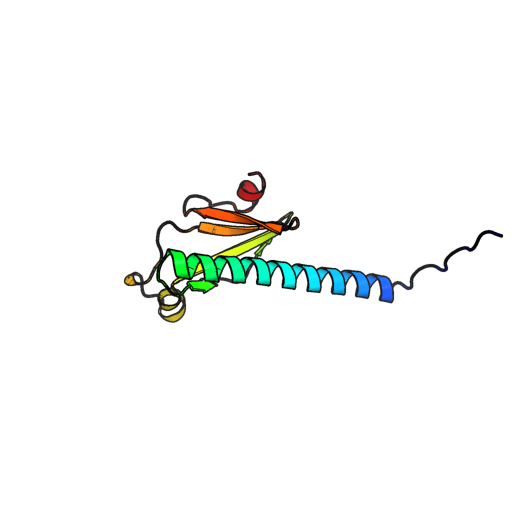LY A CA 1
ATOM 727 C C . GLY A 1 91 ? 11.173 2.552 -3.526 1.00 88.94 91 GLY A C 1
ATOM 728 O O . GLY A 1 91 ? 11.131 2.335 -2.315 1.00 88.94 91 GLY A O 1
ATOM 729 N N . ARG A 1 92 ? 10.698 3.688 -4.057 1.00 94.31 92 ARG A N 1
ATOM 730 C CA . ARG A 1 92 ? 10.004 4.698 -3.242 1.00 94.31 92 ARG A CA 1
ATOM 731 C C . ARG A 1 92 ? 8.689 4.139 -2.694 1.00 94.31 92 ARG A C 1
ATOM 733 O O . ARG A 1 92 ? 7.941 3.479 -3.414 1.00 94.31 92 ARG A O 1
ATOM 740 N N . VAL A 1 93 ? 8.395 4.449 -1.433 1.00 96.69 93 VAL A N 1
ATOM 741 C CA . VAL A 1 93 ? 7.099 4.174 -0.801 1.00 96.69 93 VAL A CA 1
ATOM 742 C C . VAL A 1 93 ? 6.364 5.498 -0.631 1.00 96.69 93 VAL A C 1
ATOM 744 O O . VAL A 1 93 ? 6.917 6.439 -0.067 1.00 96.69 93 VAL A O 1
ATOM 747 N N . ILE A 1 94 ? 5.141 5.579 -1.146 1.00 96.56 94 ILE A N 1
ATOM 748 C CA . ILE A 1 94 ? 4.302 6.778 -1.103 1.00 96.56 94 ILE A CA 1
ATOM 749 C C . ILE A 1 94 ? 3.031 6.412 -0.343 1.00 96.56 94 ILE A C 1
ATOM 751 O O . ILE A 1 94 ? 2.201 5.647 -0.837 1.00 96.56 94 ILE A O 1
ATOM 755 N N . GLU A 1 95 ? 2.890 6.948 0.865 1.00 96.06 95 GLU A N 1
ATOM 756 C CA . GLU A 1 95 ? 1.656 6.835 1.637 1.00 96.06 95 GLU A CA 1
ATOM 757 C C . GLU A 1 95 ? 0.640 7.873 1.144 1.00 96.06 95 GLU A C 1
ATOM 759 O O . GLU A 1 95 ? 0.956 9.054 0.980 1.00 96.06 95 GLU A O 1
ATOM 764 N N . GLY A 1 96 ? -0.579 7.416 0.871 1.00 94.50 96 GLY A N 1
ATOM 765 C CA . GLY A 1 96 ? -1.713 8.262 0.533 1.00 94.50 96 GLY A CA 1
ATOM 766 C C . GLY A 1 96 ? -2.658 8.480 1.705 1.00 94.50 96 GLY A C 1
ATOM 767 O O . GLY A 1 96 ? -2.614 7.804 2.733 1.00 94.50 96 GLY A O 1
ATOM 768 N N . SER A 1 97 ? -3.586 9.403 1.500 1.00 92.50 97 SER A N 1
ATOM 769 C CA . SER A 1 97 ? -4.711 9.663 2.396 1.00 92.50 97 SER A CA 1
ATOM 770 C C . SER A 1 97 ? -6.032 9.212 1.772 1.00 92.50 97 SER A C 1
ATOM 772 O O . SER A 1 97 ? -6.112 8.910 0.583 1.00 92.50 97 SER A O 1
ATOM 774 N N . SER A 1 98 ? -7.107 9.236 2.554 1.00 88.44 98 SER A N 1
ATOM 775 C CA . SER A 1 98 ? -8.475 9.005 2.059 1.00 88.44 98 SER A CA 1
ATOM 776 C C . SER A 1 98 ? -8.919 9.946 0.922 1.00 88.44 98 SER A C 1
ATOM 778 O O . SER A 1 98 ? -9.890 9.655 0.222 1.00 88.44 98 SER A O 1
ATOM 780 N N . MET A 1 99 ? -8.213 11.062 0.708 1.00 91.75 99 MET A N 1
ATOM 781 C CA . MET A 1 99 ? -8.468 11.992 -0.396 1.00 91.75 99 MET A CA 1
ATOM 782 C C . MET A 1 99 ? -7.796 11.560 -1.708 1.00 91.75 99 MET A C 1
ATOM 784 O O . MET A 1 99 ? -8.159 12.059 -2.775 1.00 91.75 99 MET A O 1
ATOM 788 N N . ASP A 1 100 ? -6.859 10.613 -1.651 1.00 93.06 100 ASP A N 1
ATOM 789 C CA . ASP A 1 100 ? -6.091 10.148 -2.800 1.00 93.06 100 ASP A CA 1
ATOM 790 C C . ASP A 1 100 ? -6.840 9.045 -3.550 1.00 93.06 100 ASP A C 1
ATOM 792 O O . ASP A 1 100 ? -6.691 7.849 -3.300 1.00 93.06 100 ASP A O 1
ATOM 796 N N . ARG A 1 101 ? -7.700 9.480 -4.475 1.00 88.25 101 ARG A N 1
ATOM 797 C CA . ARG A 1 101 ? -8.595 8.594 -5.236 1.00 88.25 101 ARG A CA 1
ATOM 798 C C . ARG A 1 101 ? -7.926 7.907 -6.419 1.00 88.25 101 ARG A C 1
ATOM 800 O O . ARG A 1 101 ? -8.403 6.856 -6.837 1.00 88.25 101 ARG A O 1
ATOM 807 N N . ASP A 1 102 ? -6.861 8.501 -6.951 1.00 94.81 102 ASP A N 1
ATOM 808 C CA . ASP A 1 102 ? -6.137 7.988 -8.110 1.00 94.81 102 ASP A CA 1
ATOM 809 C C . ASP A 1 102 ? -4.669 7.695 -7.753 1.00 94.81 102 ASP A C 1
ATOM 811 O O . ASP A 1 102 ? -3.854 8.621 -7.651 1.00 94.81 102 ASP A O 1
ATOM 815 N N . PRO A 1 103 ? -4.313 6.413 -7.563 1.00 95.00 103 PRO A N 1
ATOM 816 C CA . PRO A 1 103 ? -2.933 6.009 -7.325 1.00 95.00 103 PRO A CA 1
ATOM 817 C C . PRO A 1 103 ? -1.965 6.365 -8.466 1.00 95.00 103 PRO A C 1
ATOM 819 O O . PRO A 1 103 ? -0.777 6.546 -8.210 1.00 95.00 103 PRO A O 1
ATOM 822 N N . GLU A 1 104 ? -2.425 6.498 -9.715 1.00 96.75 104 GLU A N 1
ATOM 823 C CA . GLU A 1 104 ? -1.548 6.904 -10.826 1.00 96.75 104 GLU A CA 1
ATOM 824 C C . GLU A 1 104 ? -1.134 8.378 -10.706 1.00 96.75 104 GLU A C 1
ATOM 826 O O . GLU A 1 104 ? 0.006 8.733 -11.005 1.00 96.75 104 GLU A O 1
ATOM 831 N N . GLU A 1 105 ? -2.010 9.250 -10.204 1.00 95.62 105 GLU A N 1
ATOM 832 C CA . GLU A 1 105 ? -1.651 10.651 -9.946 1.00 95.62 105 GLU A CA 1
ATOM 833 C C . GLU A 1 105 ? -0.665 10.784 -8.781 1.00 95.62 105 GLU A C 1
ATOM 835 O O . GLU A 1 105 ? 0.234 11.626 -8.810 1.00 95.62 105 GLU A O 1
ATOM 840 N N . MET A 1 106 ? -0.773 9.921 -7.771 1.00 95.12 106 MET A N 1
ATOM 841 C CA . MET A 1 106 ? 0.165 9.909 -6.647 1.00 95.12 106 MET A CA 1
ATOM 842 C C . MET A 1 106 ? 1.599 9.556 -7.065 1.00 95.12 106 MET A C 1
ATOM 844 O O . MET A 1 106 ? 2.535 10.051 -6.441 1.00 95.12 106 MET A O 1
ATOM 848 N N . LEU A 1 107 ? 1.797 8.751 -8.118 1.00 93.06 107 LEU A N 1
ATOM 849 C CA . LEU A 1 107 ? 3.132 8.423 -8.647 1.00 93.06 107 LEU A CA 1
ATOM 850 C C . LEU A 1 107 ? 3.898 9.648 -9.172 1.00 93.06 107 LEU A C 1
ATOM 852 O O . LEU A 1 107 ? 5.118 9.584 -9.328 1.00 93.06 107 LEU A O 1
ATOM 856 N N . LYS A 1 108 ? 3.194 10.750 -9.454 1.00 90.56 108 LYS A N 1
ATOM 857 C CA . LYS A 1 108 ? 3.776 11.999 -9.962 1.00 90.56 108 LYS A CA 1
ATOM 858 C C . LYS A 1 108 ? 4.333 12.905 -8.856 1.00 90.56 108 LYS A C 1
ATOM 860 O O . LYS A 1 108 ? 4.869 13.963 -9.181 1.00 90.56 108 LYS A O 1
ATOM 865 N N . ARG A 1 109 ? 4.176 12.520 -7.584 1.00 84.19 109 ARG A N 1
ATOM 866 C CA . ARG A 1 109 ? 4.760 13.200 -6.417 1.00 84.19 109 ARG A CA 1
ATOM 867 C C . ARG A 1 109 ? 6.265 12.936 -6.321 1.00 84.19 109 ARG A C 1
ATOM 869 O O . ARG A 1 109 ? 6.969 13.892 -5.941 1.00 84.19 109 ARG A O 1
#

Secondary structure (DSSP, 8-state):
----PPPPPHHHHHHHHHHHHHHHHHHHHHHHHHHHHHHHHHHTS-EEEEEEEEEETTEEEEEEEEHHHHHH--GGG---SEEEEEEETTS-EEEEETT---HHHHTT-